Protein AF-A0A447MXS4-F1 (afdb_monomer)

Mean predicted aligned error: 16.31 Å

pLDDT: mean 74.68, std 14.0, range [37.47, 94.06]

Foldseek 3Di:
DDDPPPPPPPPCVLCVLLVHDDDDDDVPDDPPDPVVVVVVVSSVVSVVVVVVVVVVVVVVVVVVVQVDDPDVVVVVVVVVVVVVVVVVVVVVVVVVVVVVVVVVVVVD

Radius of gyration: 22.52 Å; Cα contacts (8 Å, |Δi|>4): 23; chains: 1; bounding box: 49×25×57 Å

Nearest PDB structures (foldseek):
  1tjl-assembly1_A  TM=7.126E-01  e=1.125E-09  Escherichia coli

InterPro domains:
  IPR037187 DksA, N-terminal domain superfamily [SSF109635] (9-93)
  IPR048489 DnaK suppressor protein DksA, N-terminal domain [PF21157] (36-92)

Solvent-accessible surface area (backbone atoms only — not comparable to full-atom values): 6534 Å² total; per-residue (Å²): 136,86,80,80,79,78,76,76,84,45,74,63,55,57,29,58,70,38,73,49,76,84,85,81,86,58,94,90,60,67,84,80,36,73,68,56,46,54,52,52,49,48,36,53,52,37,51,52,50,51,55,49,53,53,51,55,49,51,54,50,51,54,50,52,58,73,66,63,68,93,49,74,67,64,49,54,54,48,55,51,50,52,54,52,50,52,55,51,49,55,50,49,54,49,50,55,52,45,57,52,52,53,56,60,62,76,70,114

Structure (mmCIF, N/CA/C/O backbone):
data_AF-A0A447MXS4-F1
#
_entry.id   AF-A0A447MXS4-F1
#
loop_
_atom_site.group_PDB
_atom_site.id
_atom_site.type_symbol
_atom_site.label_atom_id
_atom_site.label_alt_id
_atom_site.label_comp_id
_atom_site.label_asym_id
_atom_site.label_entity_id
_atom_site.label_seq_id
_atom_site.pdbx_PDB_ins_code
_atom_site.Cartn_x
_atom_site.Cartn_y
_atom_site.Cartn_z
_atom_site.occupancy
_atom_site.B_iso_or_equiv
_atom_site.auth_seq_id
_atom_site.auth_comp_id
_atom_site.auth_asym_id
_atom_site.auth_atom_id
_atom_site.pdbx_PDB_model_num
ATOM 1 N N . MET A 1 1 ? -2.353 15.448 -27.626 1.00 41.53 1 MET A N 1
ATOM 2 C CA . MET A 1 1 ? -1.945 15.891 -26.278 1.00 41.53 1 MET A CA 1
ATOM 3 C C . MET A 1 1 ? -2.736 15.033 -25.305 1.00 41.53 1 MET A C 1
ATOM 5 O O . MET A 1 1 ? -3.947 15.182 -25.269 1.00 41.53 1 MET A O 1
ATOM 9 N N . GLN A 1 2 ? -2.114 14.026 -24.686 1.00 37.47 2 GLN A N 1
ATOM 10 C CA . GLN A 1 2 ? -2.812 13.131 -23.754 1.00 37.47 2 GLN A CA 1
ATOM 11 C C . GLN A 1 2 ? -2.838 13.792 -22.376 1.00 37.47 2 GLN A C 1
ATOM 13 O O . GLN A 1 2 ? -1.797 14.173 -21.847 1.00 37.47 2 GLN A O 1
ATOM 18 N N . GLU A 1 3 ? -4.045 13.999 -21.859 1.00 41.19 3 GLU A N 1
ATOM 19 C CA . GLU A 1 3 ? -4.313 14.641 -20.577 1.00 41.19 3 GLU A CA 1
ATOM 20 C C . GLU A 1 3 ? -3.774 13.776 -19.434 1.00 41.19 3 GLU A C 1
ATOM 22 O O . GLU A 1 3 ? -4.119 12.600 -19.298 1.00 41.19 3 GLU A O 1
ATOM 27 N N . GLY A 1 4 ? -2.907 14.370 -18.611 1.00 44.34 4 GLY A N 1
ATOM 28 C CA . GLY A 1 4 ? -2.372 13.745 -17.410 1.00 44.34 4 GLY A CA 1
ATOM 29 C C . GLY A 1 4 ? -3.502 13.398 -16.450 1.00 44.34 4 GLY A C 1
ATOM 30 O O . GLY A 1 4 ? -4.141 14.279 -15.872 1.00 44.34 4 GLY A O 1
ATOM 31 N N . GLN A 1 5 ? -3.753 12.102 -16.278 1.00 47.09 5 GLN A N 1
ATOM 32 C CA . GLN A 1 5 ? -4.698 11.609 -15.290 1.00 47.09 5 GLN A CA 1
ATOM 33 C C . GLN A 1 5 ? -4.156 11.903 -13.889 1.00 47.09 5 GLN A C 1
ATOM 35 O O . GLN A 1 5 ? -3.349 11.159 -13.335 1.00 47.09 5 GLN A O 1
ATOM 40 N N . ASN A 1 6 ? -4.629 13.005 -13.312 1.00 45.91 6 ASN A N 1
ATOM 41 C CA . ASN A 1 6 ? -4.521 13.304 -11.894 1.00 45.91 6 ASN A CA 1
ATOM 42 C C . ASN A 1 6 ? -5.265 12.204 -11.118 1.00 45.91 6 ASN A C 1
ATOM 44 O O . ASN A 1 6 ? -6.482 12.282 -10.920 1.00 45.91 6 ASN A O 1
ATOM 48 N N . ARG A 1 7 ? -4.553 11.136 -10.735 1.00 50.28 7 ARG A N 1
ATOM 49 C CA . ARG A 1 7 ? -5.087 10.089 -9.862 1.00 50.28 7 ARG A CA 1
ATOM 50 C C . ARG A 1 7 ? -5.305 10.715 -8.491 1.00 50.28 7 ARG A C 1
ATOM 52 O O . ARG A 1 7 ? -4.415 10.708 -7.651 1.00 50.28 7 ARG A O 1
ATOM 59 N N . LYS A 1 8 ? -6.498 11.274 -8.278 1.00 45.19 8 LYS A N 1
ATOM 60 C CA . LYS A 1 8 ? -6.989 11.634 -6.948 1.00 45.19 8 LYS A CA 1
ATOM 61 C C . LYS A 1 8 ? -6.831 10.388 -6.080 1.00 45.19 8 LYS A C 1
ATOM 63 O O . LYS A 1 8 ? -7.568 9.422 -6.261 1.00 45.19 8 LYS A O 1
ATOM 68 N N . THR A 1 9 ? -5.855 10.392 -5.183 1.00 47.22 9 THR A N 1
ATOM 69 C CA . THR A 1 9 ? -5.669 9.379 -4.144 1.00 47.22 9 THR A CA 1
ATOM 70 C C . THR A 1 9 ? -6.786 9.553 -3.119 1.00 47.22 9 THR A C 1
ATOM 72 O O . THR A 1 9 ? -6.592 10.038 -2.010 1.00 47.22 9 THR A O 1
ATOM 75 N N . SER A 1 10 ? -8.018 9.252 -3.529 1.00 58.00 10 SER A N 1
ATOM 76 C CA . SER A 1 10 ? -9.148 9.203 -2.617 1.00 58.00 10 SER A CA 1
ATOM 77 C C . SER A 1 10 ? -8.981 7.965 -1.746 1.00 58.00 10 SER A C 1
ATOM 79 O O . SER A 1 10 ? -8.628 6.900 -2.237 1.00 58.00 10 SER A O 1
ATOM 81 N N . SER A 1 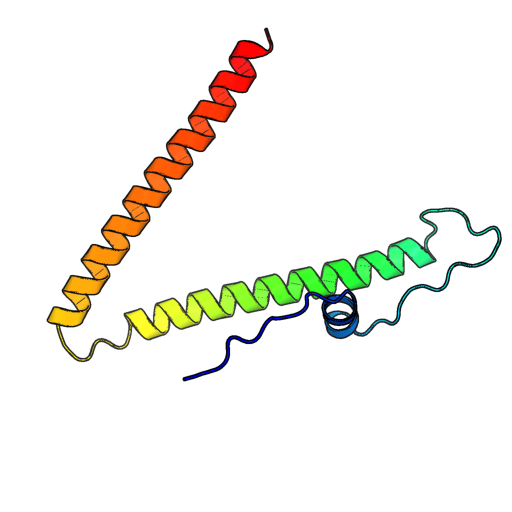11 ? -9.276 8.070 -0.454 1.00 58.72 11 SER A N 1
ATOM 82 C CA . SER A 1 11 ? -9.413 6.907 0.436 1.00 58.72 11 SER A CA 1
ATOM 83 C C . SER A 1 11 ? -10.340 5.824 -0.140 1.00 58.72 11 SER A C 1
ATOM 85 O O . SER A 1 11 ? -10.177 4.644 0.162 1.00 58.72 11 SER A O 1
ATOM 87 N N . LEU A 1 12 ? -11.259 6.209 -1.036 1.00 61.56 12 LEU A N 1
ATOM 88 C CA . LEU A 1 12 ? -12.084 5.295 -1.821 1.00 61.56 12 LEU A CA 1
ATOM 89 C C . LEU A 1 12 ? -11.283 4.330 -2.700 1.00 61.56 12 LEU A C 1
ATOM 91 O O . LEU A 1 12 ? -11.776 3.234 -2.927 1.00 61.56 12 LEU A O 1
ATOM 95 N N . SER A 1 13 ? -10.093 4.682 -3.197 1.00 77.44 13 SER A N 1
ATOM 96 C CA . SER A 1 13 ? -9.308 3.755 -4.017 1.00 77.44 13 SER A CA 1
ATOM 97 C C . SER A 1 13 ? -8.876 2.545 -3.191 1.00 77.44 13 SER A C 1
ATOM 99 O O . SER A 1 13 ? -9.199 1.419 -3.552 1.00 77.44 13 SER A O 1
ATOM 101 N N . ILE A 1 14 ? -8.239 2.772 -2.040 1.00 81.25 14 ILE A N 1
ATOM 102 C CA . ILE A 1 14 ? -7.748 1.711 -1.149 1.00 81.25 14 ILE A CA 1
ATOM 103 C C . ILE A 1 14 ? -8.911 0.879 -0.589 1.00 81.25 14 ILE A C 1
ATOM 105 O O . ILE A 1 14 ? -8.835 -0.348 -0.547 1.00 81.25 14 ILE A O 1
ATOM 109 N N . LEU A 1 15 ? -10.013 1.530 -0.207 1.00 85.19 15 LEU A N 1
ATOM 110 C CA . LEU A 1 15 ? -11.217 0.837 0.260 1.00 85.19 15 LEU A CA 1
ATOM 111 C C . LEU A 1 15 ? -11.860 -0.015 -0.847 1.00 85.19 15 LEU A C 1
ATOM 113 O O . LEU A 1 15 ? -12.260 -1.149 -0.590 1.00 85.19 15 LEU A O 1
ATOM 117 N N . ALA A 1 16 ? -11.893 0.486 -2.087 1.00 83.81 16 ALA A N 1
ATOM 118 C CA . ALA A 1 16 ? -12.383 -0.268 -3.239 1.00 83.81 16 ALA A CA 1
ATOM 119 C C . ALA A 1 16 ? -11.489 -1.472 -3.562 1.00 83.81 16 ALA A C 1
ATOM 121 O O . ALA A 1 16 ? -12.008 -2.550 -3.840 1.00 83.81 16 ALA A O 1
ATOM 122 N N . ILE A 1 17 ? -10.165 -1.319 -3.467 1.00 82.81 17 ILE A N 1
ATOM 123 C CA . ILE A 1 17 ? -9.196 -2.415 -3.628 1.00 82.81 17 ILE A CA 1
ATOM 124 C C . ILE A 1 17 ? -9.444 -3.511 -2.585 1.00 82.81 17 ILE A C 1
ATOM 126 O O . ILE A 1 17 ? -9.426 -4.698 -2.902 1.00 82.81 17 ILE A O 1
ATOM 130 N N . ALA A 1 18 ? -9.721 -3.115 -1.344 1.00 85.75 18 ALA A N 1
ATOM 131 C CA . ALA A 1 18 ? -10.028 -4.032 -0.254 1.00 85.75 18 ALA A CA 1
ATOM 132 C C . ALA A 1 18 ? -11.468 -4.580 -0.272 1.00 85.75 18 ALA A C 1
ATOM 134 O O . ALA A 1 18 ? -11.782 -5.490 0.500 1.00 85.75 18 ALA A O 1
ATOM 135 N N . GLY A 1 19 ? -12.346 -4.049 -1.130 1.00 87.50 19 GLY A N 1
ATOM 136 C CA . GLY A 1 19 ? -13.759 -4.424 -1.189 1.00 87.50 19 GLY A CA 1
ATOM 137 C C . GLY A 1 19 ? -14.500 -4.169 0.126 1.00 87.50 19 GLY A C 1
ATOM 138 O O . GLY A 1 19 ? -15.352 -4.969 0.517 1.00 87.50 19 GLY A O 1
ATOM 139 N N . VAL A 1 20 ? -14.138 -3.105 0.848 1.00 87.50 20 VAL A N 1
ATOM 140 C CA . VAL A 1 20 ? -14.751 -2.747 2.133 1.00 87.50 20 VAL A CA 1
ATOM 141 C C . VAL A 1 20 ? -15.294 -1.324 2.104 1.00 87.50 20 VAL A C 1
ATOM 143 O O . VAL A 1 20 ? -14.731 -0.436 1.470 1.00 87.50 20 VAL A O 1
ATOM 146 N N . GLU A 1 21 ? -16.395 -1.105 2.814 1.00 88.31 21 GLU A N 1
ATOM 147 C CA . GLU A 1 21 ? -16.950 0.230 3.038 1.00 88.31 21 GLU A CA 1
ATOM 148 C C . GLU A 1 21 ? -16.285 0.906 4.245 1.00 88.31 21 GLU A C 1
ATOM 150 O O . GLU A 1 21 ? -15.755 0.203 5.106 1.00 88.31 21 GLU A O 1
ATOM 155 N N . PRO A 1 22 ? -16.311 2.248 4.352 1.00 88.69 22 PRO A N 1
ATOM 156 C CA . PRO A 1 22 ? -15.780 2.952 5.517 1.00 88.69 22 PRO A CA 1
ATOM 157 C C . PRO A 1 22 ? -16.364 2.423 6.837 1.00 88.69 22 PRO A C 1
ATOM 159 O O . PRO A 1 22 ? -17.581 2.269 6.960 1.00 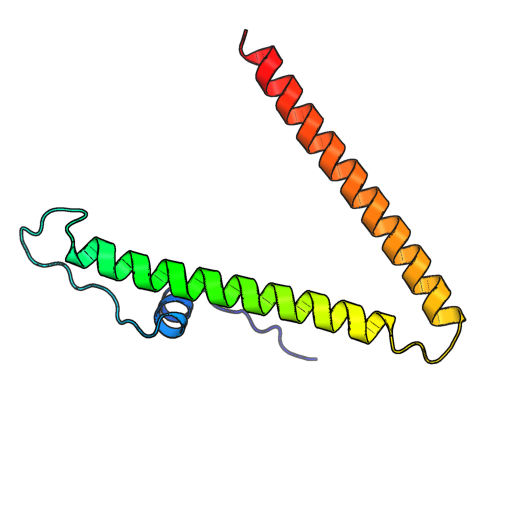88.69 22 PRO A O 1
ATOM 162 N N . TYR A 1 23 ? -15.502 2.178 7.829 1.00 88.62 23 TYR A N 1
ATOM 163 C CA . TYR A 1 23 ? -15.935 1.753 9.161 1.00 88.62 23 TYR A CA 1
ATOM 164 C C . TYR A 1 23 ? -16.870 2.786 9.801 1.00 88.62 23 TYR A C 1
ATOM 166 O O . TYR A 1 23 ? -16.596 3.985 9.766 1.00 88.62 23 TYR A O 1
ATOM 174 N N . GLN A 1 24 ? -17.961 2.313 10.404 1.00 88.75 24 GLN A N 1
ATOM 175 C CA . GLN A 1 24 ? -18.924 3.148 11.122 1.00 88.75 24 GLN A CA 1
ATOM 176 C C . GLN A 1 24 ? -18.742 2.932 12.623 1.00 88.75 24 GLN A C 1
ATOM 178 O O . GLN A 1 24 ? -19.129 1.889 13.156 1.00 88.75 24 GLN A O 1
ATOM 183 N N . GLU A 1 25 ? -18.137 3.913 13.286 1.00 87.62 25 GLU A N 1
ATOM 184 C CA . GLU A 1 25 ? -17.894 3.885 14.729 1.00 87.62 25 GLU A CA 1
ATOM 185 C C . GLU A 1 25 ? -19.210 3.929 15.510 1.00 87.62 25 GLU A C 1
ATOM 187 O O . GLU A 1 25 ? -20.129 4.691 15.189 1.00 87.62 25 GLU A O 1
ATOM 192 N N . LYS A 1 26 ? -19.306 3.117 16.564 1.00 88.31 26 LYS A N 1
ATOM 193 C CA . LYS A 1 26 ? -20.457 3.148 17.473 1.00 88.31 26 LYS A CA 1
ATOM 194 C C . LYS A 1 26 ? -20.188 4.088 18.654 1.00 88.31 26 LYS A C 1
ATOM 196 O O . LYS A 1 26 ? -19.062 4.153 19.144 1.00 88.31 26 LYS A O 1
ATOM 201 N N . PRO A 1 27 ? -21.210 4.790 19.182 1.00 83.88 27 PRO A N 1
ATOM 202 C CA . PRO A 1 27 ? -21.036 5.608 20.378 1.00 83.88 27 PRO A CA 1
ATOM 203 C C . PRO A 1 27 ? -20.566 4.755 21.566 1.00 83.88 27 PRO A C 1
ATOM 205 O O . PRO A 1 27 ? -21.227 3.780 21.921 1.00 83.88 27 PRO A O 1
ATOM 208 N N . GLY A 1 28 ? -19.443 5.132 22.184 1.00 85.88 28 GLY A N 1
ATOM 209 C CA . GLY A 1 28 ? -18.865 4.415 23.329 1.00 85.88 28 GLY A CA 1
ATOM 210 C C . GLY A 1 28 ? -18.047 3.172 22.964 1.00 85.88 28 GLY A C 1
ATOM 211 O O . GLY A 1 28 ? -17.771 2.350 23.833 1.00 85.88 28 GLY A O 1
ATOM 212 N N . GLU A 1 29 ? -17.680 3.016 21.694 1.00 86.06 29 GLU A N 1
ATOM 213 C CA . GLU A 1 29 ? -16.814 1.937 21.237 1.00 86.06 29 GLU A CA 1
ATOM 214 C C . GLU A 1 29 ? -15.362 2.149 21.696 1.00 86.06 29 GLU A C 1
ATOM 216 O O . GLU A 1 29 ? -14.807 3.241 21.569 1.00 86.06 29 GLU A O 1
ATOM 221 N N . GLU A 1 30 ? -14.745 1.100 22.245 1.00 87.94 30 GLU A N 1
ATOM 222 C CA . GLU A 1 30 ? -13.335 1.136 22.629 1.00 87.94 30 GLU A CA 1
ATOM 223 C C . GLU A 1 30 ? -12.444 1.171 21.380 1.00 87.94 30 GLU A C 1
ATOM 225 O O . GLU A 1 30 ? -12.637 0.404 20.431 1.00 87.94 30 GLU A O 1
ATOM 230 N N . TYR A 1 31 ? -11.467 2.079 21.386 1.00 88.25 31 TYR A N 1
ATOM 231 C CA . TYR A 1 31 ? -10.489 2.214 20.313 1.00 88.25 31 TYR A CA 1
ATOM 232 C C . TYR A 1 31 ? -9.690 0.917 20.136 1.00 88.25 31 TYR A C 1
ATOM 234 O O . TYR A 1 31 ? -9.230 0.339 21.117 1.00 88.25 31 TYR A O 1
ATOM 242 N N . MET A 1 32 ? -9.483 0.490 18.886 1.00 89.00 32 MET A N 1
ATOM 243 C CA . MET A 1 32 ? -8.751 -0.738 18.537 1.00 89.00 32 MET A CA 1
ATOM 244 C C . MET A 1 32 ? -9.387 -2.023 19.076 1.00 89.00 32 MET A C 1
ATOM 246 O O . MET A 1 32 ? -8.698 -2.995 19.389 1.00 89.00 32 MET A O 1
ATOM 250 N N . ASN A 1 33 ? -10.715 -2.067 19.127 1.00 90.19 33 ASN A N 1
ATOM 251 C CA . ASN A 1 33 ? -11.409 -3.324 19.358 1.00 90.19 33 ASN A CA 1
ATOM 252 C C . ASN A 1 33 ? -11.204 -4.324 18.199 1.00 90.19 33 ASN A C 1
ATOM 254 O O . ASN A 1 33 ? -10.713 -3.993 17.114 1.00 90.19 33 ASN A O 1
ATOM 258 N N . GLU A 1 34 ? -11.625 -5.570 18.411 1.00 91.00 34 GLU A N 1
ATOM 259 C CA . GLU A 1 34 ? -11.463 -6.641 17.422 1.00 91.00 34 GLU A CA 1
ATOM 260 C C . GLU A 1 34 ? -12.134 -6.329 16.071 1.00 91.00 34 GLU A C 1
ATOM 262 O O . GLU A 1 34 ? -11.599 -6.689 15.020 1.00 91.00 34 GLU A O 1
ATOM 267 N N . ALA A 1 35 ? -13.267 -5.619 16.070 1.00 89.50 35 ALA A N 1
ATOM 268 C CA . ALA A 1 35 ? -13.978 -5.251 14.848 1.00 89.50 35 ALA A CA 1
ATOM 269 C C . ALA A 1 35 ? -13.186 -4.227 14.017 1.00 89.50 35 ALA A C 1
ATOM 271 O O . ALA A 1 35 ? -12.980 -4.444 12.819 1.00 89.50 35 ALA A O 1
ATOM 272 N N . GLN A 1 36 ? -12.663 -3.176 14.650 1.00 89.56 36 GLN A N 1
ATOM 273 C CA . GLN A 1 36 ? -11.808 -2.172 14.018 1.00 89.56 36 GLN A CA 1
ATOM 274 C C . GLN A 1 36 ? -10.507 -2.796 13.507 1.00 89.56 36 GLN A C 1
ATOM 276 O O . GLN A 1 36 ? -10.136 -2.599 12.348 1.00 89.56 36 GLN A O 1
ATOM 281 N N . LEU A 1 37 ? -9.843 -3.616 14.326 1.00 92.62 37 LEU A N 1
ATOM 282 C CA . LEU A 1 37 ? -8.615 -4.312 13.935 1.00 92.62 37 LEU A CA 1
ATOM 283 C C . LEU A 1 37 ? -8.845 -5.232 12.733 1.00 92.62 37 LEU A C 1
ATOM 285 O O . LEU A 1 37 ? -8.042 -5.240 11.799 1.00 92.62 37 LEU A O 1
ATOM 289 N N . SER A 1 38 ? -9.956 -5.975 12.716 1.00 91.88 38 SER A N 1
ATOM 290 C CA . SER A 1 38 ? -10.313 -6.833 11.582 1.00 91.88 38 SER A CA 1
ATOM 291 C C . SER A 1 38 ? -10.538 -6.030 10.296 1.00 91.88 38 SER A C 1
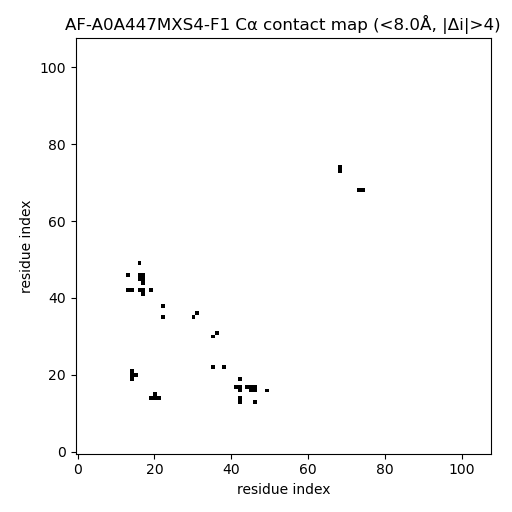ATOM 293 O O . SER A 1 38 ? -10.123 -6.455 9.214 1.00 91.88 38 SER A O 1
ATOM 295 N N . HIS A 1 39 ? -11.139 -4.844 10.417 1.00 91.75 39 HIS A N 1
ATOM 296 C CA . HIS A 1 39 ? -11.393 -3.947 9.301 1.00 91.75 39 HIS A CA 1
ATOM 297 C C . HIS A 1 39 ? -10.085 -3.399 8.718 1.00 91.75 39 HIS A C 1
ATOM 299 O O . HIS A 1 39 ? -9.827 -3.558 7.523 1.00 91.75 39 HIS A O 1
ATOM 305 N N . PHE A 1 40 ? -9.208 -2.851 9.564 1.00 92.25 40 PHE A N 1
ATOM 306 C CA . PHE A 1 40 ? -7.897 -2.362 9.134 1.00 92.25 40 PHE A CA 1
ATOM 307 C C . PHE A 1 40 ? -7.021 -3.472 8.562 1.00 92.25 40 PHE A C 1
ATOM 309 O O . PHE A 1 40 ? -6.368 -3.269 7.539 1.00 92.25 40 PHE A O 1
ATOM 316 N N . LYS A 1 41 ? -7.037 -4.664 9.166 1.00 94.06 41 LYS A N 1
ATOM 317 C CA . LYS A 1 41 ? -6.268 -5.809 8.674 1.00 94.06 41 LYS A CA 1
ATOM 318 C C . LYS A 1 41 ? -6.645 -6.166 7.237 1.00 94.06 41 LYS A C 1
ATOM 320 O O . LYS A 1 41 ? -5.754 -6.311 6.406 1.00 94.06 41 LYS A O 1
ATOM 325 N N . ARG A 1 42 ? -7.944 -6.230 6.919 1.00 93.12 42 ARG A N 1
ATOM 326 C CA . ARG A 1 42 ? -8.420 -6.491 5.547 1.00 93.12 42 ARG A CA 1
ATOM 327 C C . ARG A 1 42 ? -7.941 -5.433 4.559 1.00 93.12 42 ARG A C 1
ATOM 329 O O . ARG A 1 42 ? -7.516 -5.779 3.460 1.00 93.12 42 ARG A O 1
ATOM 336 N N . ILE A 1 43 ? -7.980 -4.162 4.958 1.00 92.38 43 ILE A N 1
ATOM 337 C CA . ILE A 1 43 ? -7.511 -3.055 4.117 1.00 92.38 43 ILE A CA 1
ATOM 338 C C . ILE A 1 43 ? -6.013 -3.187 3.831 1.00 92.38 43 ILE A C 1
ATOM 340 O O . ILE A 1 43 ? -5.592 -3.124 2.678 1.00 92.38 43 ILE A O 1
ATOM 344 N N . LEU A 1 44 ? -5.211 -3.401 4.874 1.00 93.06 44 LEU A N 1
ATOM 345 C CA . LEU A 1 44 ? -3.757 -3.487 4.762 1.00 93.06 44 LEU A CA 1
ATOM 346 C C . LEU A 1 44 ? -3.306 -4.717 3.968 1.00 93.06 44 LEU A C 1
ATOM 348 O O . LEU A 1 44 ? -2.374 -4.620 3.174 1.00 93.06 44 LEU A O 1
ATOM 352 N N . GLU A 1 45 ? -3.966 -5.863 4.143 1.00 93.81 45 GLU A N 1
ATOM 353 C CA . GLU A 1 45 ? -3.667 -7.079 3.380 1.00 93.81 45 GLU A CA 1
ATOM 354 C C . GLU A 1 45 ? -3.973 -6.906 1.891 1.00 93.81 45 GLU A C 1
ATOM 356 O O . GLU A 1 45 ?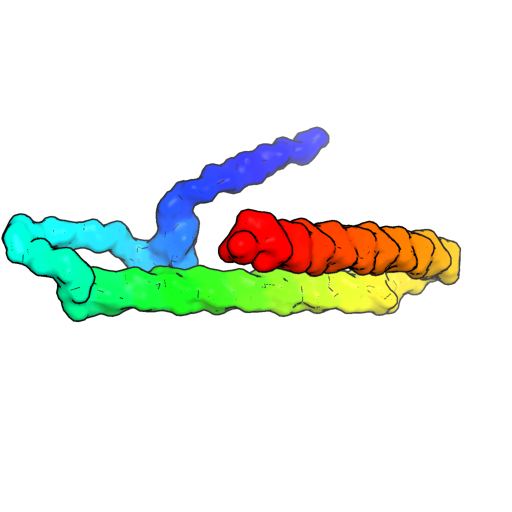 -3.135 -7.240 1.051 1.00 93.81 45 GLU A O 1
ATOM 361 N N . ALA A 1 46 ? -5.136 -6.341 1.556 1.00 91.62 46 ALA A N 1
ATOM 362 C CA . ALA A 1 46 ? -5.498 -6.073 0.169 1.00 91.62 46 ALA A CA 1
ATOM 363 C C . ALA A 1 46 ? -4.532 -5.077 -0.484 1.00 91.62 46 ALA A C 1
ATOM 365 O O . ALA A 1 46 ? -4.046 -5.318 -1.589 1.00 91.62 46 ALA A O 1
ATOM 366 N N . TRP A 1 47 ? -4.189 -4.002 0.227 1.00 90.12 47 TRP A N 1
ATOM 367 C CA . TRP A 1 47 ? -3.254 -3.003 -0.278 1.00 90.12 47 TRP A CA 1
ATOM 368 C C . TRP A 1 47 ? -1.847 -3.577 -0.479 1.00 90.12 47 TRP A C 1
ATOM 370 O O . TRP A 1 47 ? -1.223 -3.361 -1.516 1.00 90.12 47 TRP A O 1
ATOM 380 N N . ARG A 1 48 ? -1.366 -4.398 0.462 1.00 89.69 48 ARG A N 1
ATOM 381 C CA . ARG A 1 48 ? -0.090 -5.111 0.327 1.00 89.69 48 ARG A CA 1
ATOM 382 C C . ARG A 1 48 ? -0.066 -6.029 -0.894 1.00 89.69 48 ARG A C 1
ATOM 384 O O . ARG A 1 48 ? 0.962 -6.111 -1.561 1.00 89.69 48 ARG A O 1
ATOM 391 N N . ASN A 1 49 ? -1.154 -6.746 -1.161 1.00 90.56 49 ASN A N 1
ATOM 392 C CA . ASN A 1 49 ? -1.227 -7.643 -2.312 1.00 90.56 49 ASN A CA 1
ATOM 393 C C . ASN A 1 49 ? -1.224 -6.859 -3.625 1.00 90.56 49 ASN A C 1
ATOM 395 O O . ASN A 1 49 ? -0.467 -7.205 -4.521 1.00 90.56 49 ASN A O 1
ATOM 399 N N . GLN A 1 50 ? -1.958 -5.750 -3.702 1.00 88.25 50 GLN A N 1
ATOM 400 C CA . GLN A 1 50 ? -1.912 -4.885 -4.877 1.00 88.25 50 GLN A CA 1
ATOM 401 C C . GLN A 1 50 ? -0.503 -4.334 -5.135 1.00 88.25 50 GLN A C 1
ATOM 403 O O . GLN A 1 50 ? -0.047 -4.344 -6.273 1.00 88.25 50 GLN A O 1
ATOM 408 N N . LEU A 1 51 ? 0.202 -3.878 -4.094 1.00 85.44 51 LEU A N 1
ATOM 409 C CA . LEU A 1 51 ? 1.578 -3.393 -4.243 1.00 85.44 51 LEU A CA 1
ATOM 410 C C . LEU A 1 51 ? 2.512 -4.492 -4.763 1.00 85.44 51 LEU A C 1
ATOM 412 O O . LEU A 1 51 ? 3.385 -4.217 -5.579 1.00 85.44 51 LEU A O 1
ATOM 416 N N . ARG A 1 52 ? 2.322 -5.739 -4.320 1.00 87.06 52 ARG A N 1
ATOM 417 C CA . ARG A 1 52 ? 3.076 -6.888 -4.836 1.00 87.06 52 ARG A CA 1
ATOM 418 C C . ARG A 1 52 ? 2.7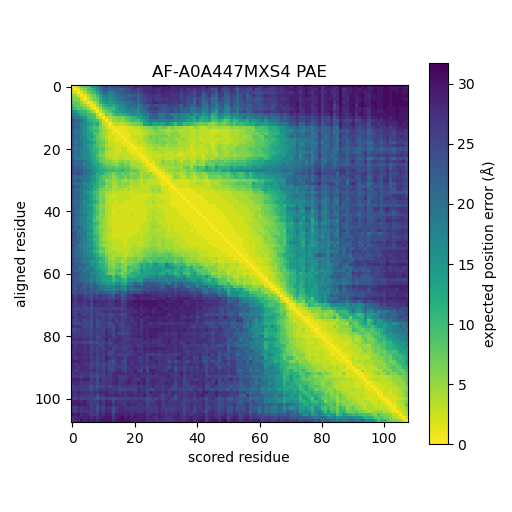69 -7.157 -6.304 1.00 87.06 52 ARG A C 1
ATOM 420 O O . ARG A 1 52 ? 3.702 -7.267 -7.086 1.00 87.06 52 ARG A O 1
ATOM 427 N N . ASP A 1 53 ? 1.494 -7.166 -6.678 1.00 87.19 53 ASP A N 1
ATOM 428 C CA . ASP A 1 53 ? 1.081 -7.364 -8.069 1.00 87.19 53 ASP A CA 1
ATOM 429 C C . ASP A 1 53 ? 1.609 -6.246 -8.985 1.00 87.19 53 ASP A C 1
ATOM 431 O O . ASP A 1 53 ? 1.972 -6.495 -10.132 1.00 87.19 53 ASP A O 1
ATOM 435 N N . GLU A 1 54 ? 1.657 -5.001 -8.502 1.00 82.25 54 GLU A N 1
ATOM 436 C CA . GLU A 1 54 ? 2.230 -3.874 -9.244 1.00 82.25 54 GLU A CA 1
ATOM 437 C C . GLU A 1 54 ? 3.742 -4.027 -9.438 1.00 82.25 54 GLU A C 1
ATOM 439 O O . GLU A 1 54 ? 4.224 -3.802 -10.547 1.00 82.25 54 GLU A O 1
ATOM 444 N N . VAL A 1 55 ? 4.473 -4.470 -8.411 1.00 79.31 55 VAL A N 1
ATOM 445 C CA . VAL A 1 55 ? 5.909 -4.777 -8.517 1.00 79.31 55 VAL A CA 1
ATOM 446 C C . VAL A 1 55 ? 6.161 -5.941 -9.481 1.00 79.31 55 VAL A C 1
ATOM 448 O O . VAL A 1 55 ? 7.041 -5.854 -10.332 1.00 79.31 55 VAL A O 1
ATOM 451 N N . ASP A 1 56 ? 5.373 -7.013 -9.412 1.00 80.56 56 ASP A N 1
ATOM 452 C CA . ASP A 1 56 ? 5.537 -8.162 -10.310 1.00 80.56 56 ASP A CA 1
ATOM 453 C C . ASP A 1 56 ? 5.265 -7.771 -11.775 1.00 80.56 56 ASP A C 1
ATOM 455 O O . ASP A 1 56 ? 5.968 -8.209 -12.693 1.00 80.56 56 ASP A O 1
ATOM 459 N N . ARG A 1 57 ? 4.290 -6.881 -12.012 1.00 79.94 57 ARG A N 1
ATOM 460 C CA . ARG A 1 57 ? 4.015 -6.317 -13.343 1.00 79.94 57 ARG A CA 1
ATOM 461 C C . ARG A 1 57 ? 5.153 -5.446 -13.854 1.00 79.94 57 ARG A C 1
ATOM 463 O O . ARG A 1 57 ? 5.487 -5.569 -15.028 1.00 79.94 57 ARG A O 1
ATOM 470 N N . THR A 1 58 ? 5.738 -4.577 -13.029 1.00 74.19 58 THR A N 1
ATOM 471 C CA . THR A 1 58 ? 6.853 -3.727 -13.480 1.00 74.19 58 THR A CA 1
ATOM 472 C C . THR A 1 58 ? 8.090 -4.556 -13.785 1.00 74.19 58 THR A C 1
ATOM 474 O O . THR A 1 58 ? 8.712 -4.334 -14.816 1.00 74.19 58 THR A O 1
ATOM 477 N N . VAL A 1 59 ? 8.396 -5.570 -12.972 1.00 76.06 59 VAL A N 1
ATOM 478 C CA . VAL A 1 59 ? 9.499 -6.501 -13.250 1.00 76.06 59 VAL A CA 1
ATOM 479 C C . VAL A 1 59 ? 9.271 -7.245 -14.564 1.00 76.06 59 VAL A C 1
ATOM 481 O O . VAL A 1 59 ? 10.184 -7.320 -15.381 1.00 76.06 59 VAL A O 1
ATOM 484 N N . THR A 1 60 ? 8.058 -7.752 -14.798 1.00 74.62 60 THR A N 1
ATOM 485 C CA . THR A 1 60 ? 7.725 -8.442 -16.056 1.00 74.62 60 THR A CA 1
ATOM 486 C C . THR A 1 60 ? 7.820 -7.491 -17.250 1.00 74.62 60 THR A C 1
ATOM 488 O O . THR A 1 60 ? 8.420 -7.835 -18.259 1.00 74.62 60 THR A O 1
ATOM 491 N N . HIS A 1 61 ? 7.306 -6.264 -17.121 1.00 73.69 61 HIS A N 1
ATOM 492 C CA . HIS A 1 61 ? 7.389 -5.252 -18.173 1.00 73.69 61 HIS A CA 1
ATOM 493 C C . HIS A 1 61 ? 8.842 -4.894 -18.514 1.00 73.69 61 HIS A C 1
ATOM 495 O O . HIS A 1 61 ? 9.197 -4.878 -19.688 1.00 73.69 61 HIS A O 1
ATOM 501 N N . MET A 1 62 ? 9.699 -4.712 -17.504 1.00 66.88 62 MET A N 1
ATOM 502 C CA . MET A 1 62 ? 11.131 -4.472 -17.705 1.00 66.88 62 MET A CA 1
ATOM 503 C C . MET A 1 62 ? 11.839 -5.671 -18.356 1.00 66.88 62 MET A C 1
ATOM 505 O O . MET A 1 62 ? 12.738 -5.484 -19.171 1.00 66.88 62 MET A O 1
ATOM 509 N N . GLN A 1 63 ? 11.448 -6.905 -18.018 1.00 66.00 63 GLN A N 1
ATOM 510 C CA . GLN A 1 63 ? 11.997 -8.116 -18.641 1.00 66.00 63 GLN A CA 1
ATOM 511 C C . GLN A 1 63 ? 11.561 -8.266 -20.104 1.00 66.00 63 GLN A C 1
ATOM 513 O O . GLN A 1 63 ? 12.388 -8.620 -20.941 1.00 66.00 63 GLN A O 1
ATOM 518 N N . ASP A 1 64 ? 10.300 -7.971 -20.421 1.00 62.88 64 ASP A N 1
ATOM 519 C CA . ASP A 1 64 ? 9.765 -8.042 -21.784 1.00 62.88 64 ASP A CA 1
ATOM 520 C C . ASP A 1 64 ? 10.329 -6.932 -22.688 1.00 62.88 64 ASP A C 1
ATOM 522 O O . ASP A 1 64 ? 10.604 -7.177 -23.866 1.00 62.88 64 ASP A O 1
ATOM 526 N N . GLU A 1 65 ? 10.558 -5.727 -22.152 1.00 58.69 65 GLU A N 1
ATOM 527 C CA . GLU A 1 65 ? 11.270 -4.652 -22.858 1.00 58.69 65 GLU A CA 1
ATOM 528 C C . GLU A 1 65 ? 12.744 -5.008 -23.094 1.00 58.69 65 GLU A C 1
ATOM 530 O O . GLU A 1 65 ? 13.251 -4.797 -24.192 1.00 58.69 65 GLU A O 1
ATOM 535 N N . ALA A 1 66 ? 13.410 -5.643 -22.124 1.00 57.28 66 ALA A N 1
ATOM 536 C CA . ALA A 1 66 ? 14.774 -6.150 -22.293 1.00 57.28 66 ALA A CA 1
ATOM 537 C C . ALA A 1 66 ? 14.866 -7.388 -23.214 1.00 57.28 66 ALA A C 1
ATOM 539 O O . ALA A 1 66 ? 15.953 -7.751 -23.663 1.00 57.28 66 ALA A O 1
ATOM 540 N N . ALA A 1 67 ? 13.759 -8.081 -23.494 1.00 60.28 67 ALA A N 1
ATOM 541 C CA . ALA A 1 67 ? 13.741 -9.253 -24.372 1.00 60.28 67 ALA A CA 1
ATOM 542 C C . ALA A 1 67 ? 13.455 -8.899 -25.843 1.00 60.28 67 ALA A C 1
ATOM 544 O O . ALA A 1 67 ? 13.883 -9.626 -26.744 1.00 60.28 67 ALA A O 1
ATOM 545 N N . ASN A 1 68 ? 12.773 -7.780 -26.104 1.00 57.78 68 ASN A N 1
ATOM 546 C CA . ASN A 1 68 ? 12.394 -7.336 -27.444 1.00 57.78 68 ASN A CA 1
ATOM 547 C C . ASN A 1 68 ? 13.342 -6.251 -27.966 1.00 57.78 68 ASN A C 1
ATOM 549 O O . ASN A 1 68 ? 12.972 -5.086 -28.052 1.00 57.78 68 ASN A O 1
ATOM 553 N N . PHE A 1 69 ? 14.552 -6.642 -28.373 1.00 56.25 69 PHE A N 1
ATOM 554 C CA . PHE A 1 69 ? 15.451 -5.751 -29.112 1.00 56.25 69 PHE A CA 1
ATOM 555 C C . PHE A 1 69 ? 15.280 -5.935 -30.625 1.00 56.25 69 PHE A C 1
ATOM 557 O O . PHE A 1 69 ? 15.634 -7.003 -31.133 1.00 56.25 69 PHE A O 1
ATOM 564 N N . PRO A 1 70 ? 14.796 -4.922 -31.367 1.00 63.97 70 PRO A N 1
ATOM 565 C CA . PRO A 1 70 ? 14.725 -4.990 -32.822 1.00 63.97 70 PRO A CA 1
ATOM 566 C C . PRO A 1 70 ? 16.103 -4.845 -33.499 1.00 63.97 70 PRO A C 1
ATOM 568 O O . PRO A 1 70 ? 16.271 -5.384 -34.590 1.00 63.97 70 PRO A O 1
ATOM 571 N N . ASP A 1 71 ? 17.087 -4.177 -32.869 1.00 61.22 71 ASP A N 1
ATOM 572 C CA . ASP A 1 71 ? 18.450 -3.979 -33.409 1.00 61.22 71 ASP A CA 1
ATOM 573 C C . ASP A 1 71 ? 19.517 -3.755 -32.290 1.00 61.22 71 ASP A C 1
ATOM 575 O O . ASP A 1 71 ? 19.177 -3.290 -31.198 1.00 61.22 71 ASP A O 1
ATOM 579 N N . PRO A 1 72 ? 20.822 -4.059 -32.495 1.00 61.44 72 PRO A N 1
ATOM 580 C CA . PRO A 1 72 ? 21.886 -3.934 -31.486 1.00 61.44 72 PRO A CA 1
ATOM 581 C C . PRO A 1 72 ? 22.197 -2.510 -31.006 1.00 61.44 72 PRO A C 1
ATOM 583 O O . PRO A 1 72 ? 22.798 -2.356 -29.944 1.00 61.44 72 PRO A O 1
ATOM 586 N N . VAL A 1 73 ? 21.823 -1.476 -31.764 1.00 66.12 73 VAL A N 1
ATOM 587 C CA . VAL A 1 73 ? 22.034 -0.073 -31.359 1.00 66.12 73 VAL A CA 1
ATOM 588 C C . VAL A 1 73 ? 21.103 0.304 -30.205 1.00 66.12 73 VAL A C 1
ATOM 590 O O . VAL A 1 73 ? 21.547 0.943 -29.252 1.00 66.12 73 VAL A O 1
ATOM 593 N N . ASP A 1 74 ? 19.857 -0.173 -30.237 1.00 70.81 74 ASP A N 1
ATOM 594 C CA . ASP A 1 74 ? 18.882 0.052 -29.163 1.00 70.81 74 ASP A CA 1
ATOM 595 C C . ASP A 1 74 ? 19.314 -0.654 -27.870 1.00 70.81 74 ASP A C 1
ATOM 597 O O . ASP A 1 74 ? 19.168 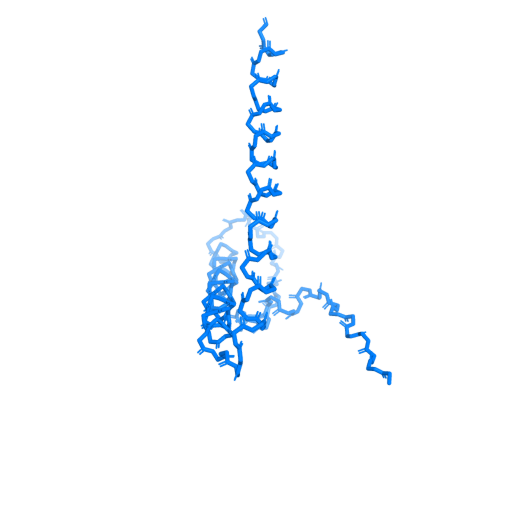-0.118 -26.771 1.00 70.81 74 ASP A O 1
ATOM 601 N N . ARG A 1 75 ? 19.947 -1.828 -28.005 1.00 72.38 75 ARG A N 1
ATOM 602 C CA . ARG A 1 75 ? 20.554 -2.551 -26.881 1.00 72.38 75 ARG A CA 1
ATOM 603 C C . ARG A 1 75 ? 21.695 -1.770 -26.236 1.00 72.38 75 ARG A C 1
ATOM 605 O O . ARG A 1 75 ? 21.742 -1.669 -25.015 1.00 72.38 75 ARG A O 1
ATOM 612 N N . ALA A 1 76 ? 22.595 -1.202 -27.038 1.00 70.44 76 ALA A N 1
ATOM 613 C CA . ALA A 1 76 ? 23.721 -0.429 -26.519 1.00 70.44 76 ALA A CA 1
ATOM 614 C C . ALA A 1 76 ? 23.262 0.828 -25.755 1.00 70.44 76 ALA A C 1
ATOM 616 O O . ALA A 1 76 ? 23.814 1.134 -24.700 1.00 70.44 76 ALA A O 1
ATOM 617 N N . ALA A 1 77 ? 22.227 1.518 -26.248 1.00 73.31 77 ALA A N 1
ATOM 618 C CA . ALA A 1 77 ? 21.656 2.684 -25.571 1.00 73.31 77 ALA A CA 1
ATOM 619 C C . ALA A 1 77 ? 21.021 2.319 -24.215 1.00 73.31 77 ALA A C 1
ATOM 621 O O . ALA A 1 77 ? 21.211 3.032 -23.230 1.00 73.31 77 ALA A O 1
ATOM 622 N N . GLN A 1 78 ? 20.325 1.181 -24.132 1.00 67.94 78 GLN A N 1
ATOM 623 C CA . GLN A 1 78 ? 19.693 0.735 -22.887 1.00 67.94 78 GLN A CA 1
ATOM 624 C C . GLN A 1 78 ? 20.710 0.206 -21.859 1.00 67.94 78 GLN A C 1
ATOM 626 O O . GLN A 1 78 ? 20.558 0.438 -20.660 1.00 67.94 78 GLN A O 1
ATOM 631 N N . GLU A 1 79 ? 21.783 -0.462 -22.299 1.00 73.44 79 GLU A N 1
ATOM 632 C CA . GLU A 1 79 ? 22.887 -0.874 -21.416 1.00 73.44 79 GLU A CA 1
ATOM 633 C C . GLU A 1 79 ? 23.618 0.339 -20.804 1.00 73.44 79 GLU A C 1
ATOM 635 O O . GLU A 1 79 ? 24.035 0.298 -19.638 1.00 73.44 79 GLU A O 1
ATOM 640 N N . GLU A 1 80 ? 23.738 1.439 -21.554 1.00 77.19 80 GLU A N 1
ATOM 641 C CA . GLU A 1 80 ? 24.270 2.709 -21.049 1.00 77.19 80 GLU A CA 1
ATOM 642 C C . GLU A 1 80 ? 23.333 3.333 -20.002 1.00 77.19 80 GLU A C 1
ATOM 644 O O . GLU A 1 80 ? 23.785 3.715 -18.918 1.00 77.19 80 GLU A O 1
ATOM 649 N N . GLU A 1 81 ? 22.027 3.369 -20.277 1.00 76.62 81 GLU A N 1
ATOM 650 C CA . GLU A 1 81 ? 21.013 3.886 -19.353 1.00 76.62 81 GLU A CA 1
ATOM 651 C C . GLU A 1 81 ? 20.968 3.087 -18.040 1.00 76.62 81 GLU A C 1
ATOM 653 O O . GLU A 1 81 ? 21.032 3.669 -16.954 1.00 76.62 81 GLU A O 1
ATOM 658 N N . PHE A 1 82 ? 20.997 1.754 -18.117 1.00 71.06 82 PHE A N 1
ATOM 659 C CA . PHE A 1 82 ? 21.036 0.885 -16.939 1.00 71.06 82 PHE A CA 1
ATOM 660 C C . PHE A 1 82 ? 22.313 1.090 -16.109 1.00 71.06 82 PHE A C 1
ATOM 662 O O . PHE A 1 82 ? 22.278 1.123 -14.876 1.00 71.06 82 PHE A O 1
ATOM 669 N N . SER A 1 83 ? 23.456 1.287 -16.771 1.00 78.56 83 SER A N 1
ATOM 670 C CA . SER A 1 83 ? 24.733 1.576 -16.105 1.00 78.56 83 SER A CA 1
ATOM 671 C C . SER A 1 83 ? 24.720 2.927 -15.377 1.00 78.56 83 SER A C 1
ATOM 673 O O . SER A 1 83 ? 25.327 3.073 -14.308 1.00 78.56 83 SER A O 1
ATOM 675 N N . LEU A 1 84 ? 24.027 3.926 -15.933 1.00 76.25 84 LEU A N 1
ATOM 676 C CA . LEU A 1 84 ? 23.828 5.230 -15.300 1.00 76.25 84 LEU A CA 1
ATOM 677 C C . LEU A 1 84 ? 22.876 5.139 -14.104 1.00 76.25 84 LEU A C 1
ATOM 679 O O . LEU A 1 84 ? 23.172 5.708 -13.048 1.00 76.25 84 LEU A O 1
ATOM 683 N N . GLU A 1 85 ? 21.779 4.395 -14.235 1.00 77.81 85 GLU A N 1
ATOM 684 C CA . GLU A 1 85 ? 20.808 4.197 -13.161 1.00 77.81 85 GLU A CA 1
ATOM 685 C C . GLU A 1 85 ? 21.415 3.426 -11.981 1.00 77.81 85 GLU A C 1
ATOM 687 O O . GLU A 1 85 ? 21.289 3.855 -10.831 1.00 77.81 85 GLU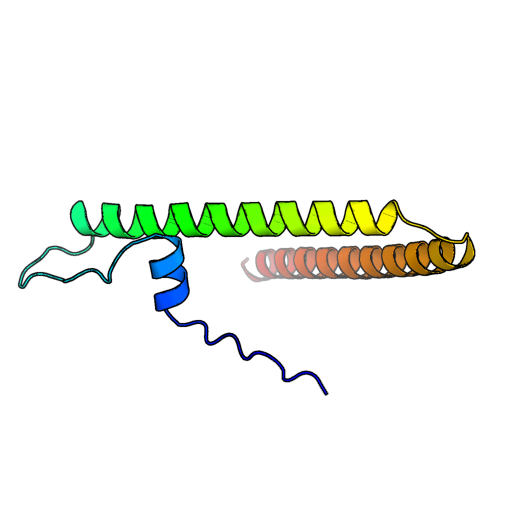 A O 1
ATOM 692 N N . LEU A 1 86 ? 22.199 2.378 -12.250 1.00 74.81 86 LEU A N 1
ATOM 693 C CA . LEU A 1 86 ? 22.935 1.639 -11.223 1.00 74.81 86 LEU A CA 1
ATOM 694 C C . LEU A 1 86 ? 23.931 2.536 -10.470 1.00 74.81 86 LEU A C 1
ATOM 696 O O . LEU A 1 86 ? 23.975 2.514 -9.242 1.00 74.81 86 LEU A O 1
ATOM 700 N N . ARG A 1 87 ? 24.675 3.399 -11.178 1.00 79.75 87 ARG A N 1
ATOM 701 C CA . ARG A 1 87 ? 25.593 4.375 -10.558 1.00 79.75 87 ARG A CA 1
ATOM 702 C C . ARG A 1 87 ? 24.881 5.445 -9.737 1.00 79.75 87 ARG A C 1
ATOM 704 O O . ARG A 1 87 ? 25.459 5.943 -8.771 1.00 79.75 87 ARG A O 1
ATOM 711 N N . ASN A 1 88 ? 23.691 5.873 -10.150 1.00 77.19 88 ASN A N 1
ATOM 712 C CA . ASN A 1 88 ? 22.874 6.805 -9.372 1.00 77.19 88 ASN A CA 1
ATOM 713 C C . ASN A 1 88 ? 22.358 6.124 -8.100 1.00 77.19 88 ASN A C 1
ATOM 715 O O . ASN A 1 88 ? 22.439 6.713 -7.025 1.00 77.19 88 ASN A O 1
ATOM 719 N N . ARG A 1 89 ? 21.910 4.868 -8.209 1.00 79.75 89 ARG A N 1
ATOM 720 C CA . ARG A 1 89 ? 21.440 4.067 -7.077 1.00 79.75 89 ARG A CA 1
ATOM 721 C C . ARG A 1 89 ? 22.547 3.786 -6.065 1.00 79.75 89 ARG A C 1
ATOM 723 O O . ARG A 1 89 ? 22.329 3.985 -4.877 1.00 79.75 89 ARG A O 1
ATOM 730 N N . ASP A 1 90 ? 23.730 3.387 -6.525 1.00 73.69 90 ASP A N 1
ATOM 731 C CA . ASP A 1 90 ? 24.878 3.132 -5.647 1.00 73.69 90 ASP A CA 1
ATOM 732 C C . ASP A 1 90 ? 25.337 4.410 -4.935 1.00 73.69 90 ASP A C 1
ATOM 734 O O . ASP A 1 90 ? 25.705 4.368 -3.762 1.00 73.69 90 ASP A O 1
ATOM 738 N N . ARG A 1 91 ? 25.262 5.567 -5.608 1.00 75.56 91 ARG A N 1
ATOM 739 C CA . ARG A 1 91 ? 25.516 6.864 -4.965 1.00 75.56 91 ARG A CA 1
ATOM 740 C C . ARG A 1 91 ? 24.453 7.210 -3.925 1.00 75.56 91 ARG A C 1
ATOM 742 O O . ARG A 1 91 ? 24.825 7.624 -2.835 1.00 75.56 91 ARG A O 1
ATOM 749 N N . GLY A 1 92 ? 23.171 7.007 -4.230 1.00 64.69 92 GLY A N 1
ATOM 750 C CA . GLY A 1 92 ? 22.081 7.219 -3.273 1.00 64.69 92 GLY A CA 1
ATOM 751 C C . GLY A 1 92 ? 22.229 6.342 -2.029 1.00 64.69 92 GLY A C 1
ATOM 752 O O . GLY A 1 92 ? 22.233 6.854 -0.916 1.00 64.69 92 GLY A O 1
ATOM 753 N N . ALA A 1 93 ? 22.498 5.047 -2.224 1.00 72.06 93 ALA A N 1
ATOM 754 C CA . ALA A 1 93 ? 22.715 4.101 -1.133 1.00 72.06 93 ALA A CA 1
ATOM 755 C C . ALA A 1 93 ? 23.925 4.467 -0.253 1.00 72.06 93 ALA A C 1
ATOM 757 O O . ALA A 1 93 ? 23.879 4.270 0.959 1.00 72.06 93 ALA A O 1
ATOM 758 N N . GLN A 1 94 ? 24.999 5.020 -0.831 1.00 71.25 94 GLN A N 1
ATOM 759 C CA . GLN A 1 94 ? 26.136 5.532 -0.055 1.00 71.25 94 GLN A CA 1
ATOM 760 C C . GLN A 1 94 ? 25.785 6.782 0.756 1.00 71.25 94 GLN A C 1
ATOM 762 O O . GLN A 1 94 ? 26.261 6.918 1.881 1.00 71.25 94 GLN A O 1
ATOM 767 N N . THR A 1 95 ? 24.980 7.694 0.206 1.00 67.06 95 THR A N 1
ATOM 768 C CA . THR A 1 95 ? 24.514 8.877 0.940 1.00 67.06 95 THR A CA 1
ATOM 769 C C . THR A 1 95 ? 23.632 8.471 2.117 1.00 67.06 95 THR A C 1
ATOM 771 O O . THR A 1 95 ? 23.909 8.891 3.233 1.00 67.06 95 THR A O 1
ATOM 774 N N . ASP A 1 96 ? 22.676 7.564 1.908 1.00 66.06 96 ASP A N 1
ATOM 775 C CA . ASP A 1 96 ? 21.801 7.064 2.977 1.00 66.06 96 ASP A CA 1
ATOM 776 C C . ASP A 1 96 ? 22.584 6.329 4.080 1.00 66.06 96 ASP A C 1
ATOM 778 O O . ASP A 1 96 ? 22.315 6.494 5.272 1.00 66.06 96 ASP A O 1
ATOM 782 N N . GLN A 1 97 ? 23.573 5.515 3.693 1.00 71.31 97 GLN A N 1
ATOM 783 C CA . GLN A 1 97 ? 24.480 4.843 4.627 1.00 71.31 97 GLN A CA 1
ATOM 784 C C . GLN A 1 97 ? 25.252 5.866 5.469 1.00 71.31 97 GLN A C 1
ATOM 786 O O . GLN A 1 97 ? 25.334 5.725 6.687 1.00 71.31 97 GLN A O 1
ATOM 791 N N . LYS A 1 98 ? 25.797 6.901 4.825 1.00 70.62 98 LYS A N 1
ATOM 792 C CA . LYS A 1 98 ? 26.579 7.937 5.492 1.00 70.62 98 LYS A CA 1
AT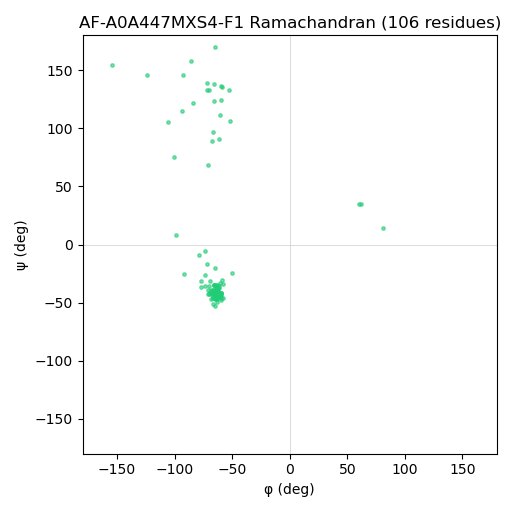OM 793 C C . LYS A 1 98 ? 25.729 8.783 6.439 1.00 70.62 98 LYS A C 1
ATOM 795 O O . LYS A 1 98 ? 26.124 8.974 7.581 1.00 70.62 98 LYS A O 1
ATOM 800 N N . ASP A 1 99 ? 24.556 9.228 6.001 1.00 73.12 99 ASP A N 1
ATOM 801 C CA . ASP A 1 99 ? 23.648 10.023 6.834 1.00 73.12 99 ASP A CA 1
ATOM 802 C C . ASP A 1 99 ? 23.207 9.237 8.081 1.00 73.12 99 ASP A C 1
ATOM 804 O O . ASP A 1 99 ? 23.028 9.802 9.163 1.00 73.12 99 ASP A O 1
ATOM 808 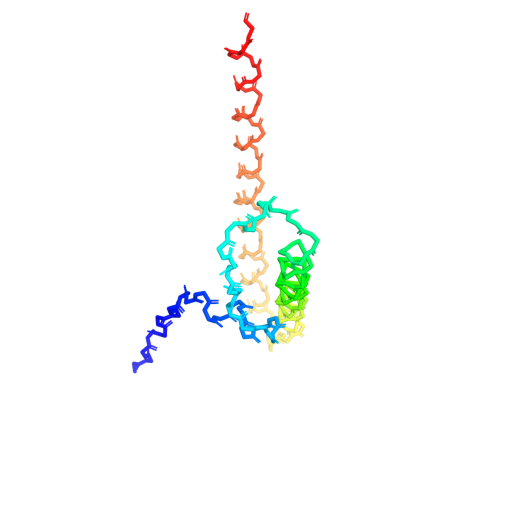N N . ARG A 1 100 ? 23.075 7.911 7.957 1.00 67.94 100 ARG A N 1
ATOM 809 C CA . ARG A 1 100 ? 22.798 7.015 9.082 1.00 67.94 100 ARG A CA 1
ATOM 810 C C . ARG A 1 100 ? 23.983 6.887 10.044 1.00 67.94 100 ARG A C 1
ATOM 812 O O . ARG A 1 100 ? 23.763 6.900 11.252 1.00 67.94 100 ARG A O 1
ATOM 819 N N . GLU A 1 101 ? 25.205 6.763 9.535 1.00 71.38 101 GLU A N 1
ATOM 820 C CA . GLU A 1 101 ? 26.424 6.723 10.358 1.00 71.38 101 GLU A CA 1
ATOM 821 C C . GLU A 1 101 ? 26.650 8.059 11.092 1.00 71.38 101 GLU A C 1
ATOM 823 O O . GLU A 1 101 ? 26.878 8.061 12.303 1.00 71.38 101 GLU A O 1
ATOM 828 N N . ASP A 1 102 ? 26.467 9.192 10.406 1.00 72.94 102 ASP A N 1
ATOM 829 C CA . ASP A 1 102 ? 26.579 10.537 10.984 1.00 72.94 102 ASP A CA 1
ATOM 830 C C . ASP A 1 102 ? 25.510 10.772 12.085 1.00 72.94 102 ASP A C 1
ATOM 832 O O . ASP A 1 102 ? 25.780 11.408 13.111 1.00 72.94 102 ASP A O 1
ATOM 836 N N . ALA A 1 103 ? 24.301 10.213 11.931 1.00 72.31 103 ALA A N 1
ATOM 837 C CA . ALA A 1 103 ? 23.248 10.263 12.951 1.00 72.31 103 ALA A CA 1
ATOM 838 C C . ALA A 1 103 ? 23.558 9.411 14.200 1.00 72.31 103 ALA A C 1
ATOM 840 O O . ALA A 1 103 ? 23.143 9.769 15.305 1.00 72.31 103 ALA A O 1
ATOM 841 N N . GLU A 1 104 ? 24.287 8.300 14.050 1.00 70.44 104 GLU A N 1
ATOM 842 C CA . GLU A 1 104 ? 24.739 7.467 15.173 1.00 70.44 104 GLU A CA 1
ATOM 843 C C . GLU A 1 104 ? 25.935 8.094 15.916 1.00 70.44 104 GLU A C 1
ATOM 845 O O . GLU A 1 104 ? 26.051 7.934 17.136 1.00 70.44 104 GLU A O 1
ATOM 850 N N . GLU A 1 105 ? 26.797 8.848 15.221 1.00 65.38 105 GLU A N 1
ATOM 851 C CA . GLU A 1 105 ? 27.939 9.555 15.819 1.00 65.38 105 GLU A CA 1
ATOM 852 C C . GLU A 1 105 ? 27.522 10.843 16.551 1.00 65.38 105 GLU A C 1
ATOM 854 O O . GLU A 1 105 ? 28.024 11.117 17.640 1.00 65.38 105 GLU A O 1
ATOM 859 N N . SER A 1 106 ? 26.533 11.586 16.035 1.00 66.12 106 SER A N 1
ATOM 860 C CA . SER A 1 106 ? 25.991 12.791 16.690 1.00 66.12 106 SER A CA 1
ATOM 861 C C . SER A 1 106 ? 25.110 12.503 17.923 1.00 66.12 106 SER A C 1
ATOM 863 O O . SER A 1 106 ? 24.668 13.443 18.588 1.00 66.12 106 SER A O 1
ATOM 865 N N . GLY A 1 107 ? 24.816 11.231 18.214 1.00 59.34 107 GLY A N 1
ATOM 866 C CA . GLY A 1 107 ? 24.004 10.780 19.351 1.00 59.34 107 GLY A CA 1
ATOM 867 C C . GLY A 1 107 ? 24.793 10.293 20.576 1.00 59.34 107 GLY A C 1
ATOM 868 O O . GLY A 1 107 ? 24.182 9.740 21.494 1.00 59.34 107 GLY A O 1
ATOM 869 N N . ARG A 1 108 ? 26.122 10.457 20.596 1.00 51.81 108 ARG A N 1
ATOM 870 C CA . ARG A 1 108 ? 27.001 10.203 21.755 1.00 51.81 108 ARG A CA 1
ATOM 871 C C . ARG A 1 108 ? 27.508 11.506 22.362 1.00 51.81 108 ARG A C 1
ATOM 873 O O . ARG A 1 108 ? 27.783 11.483 23.582 1.00 51.81 108 ARG A O 1
#

Secondary structure (DSSP, 8-state):
----------HHHHHHHHT-PPP-PPTTPPTT-HHHHHHHHHHHHHHHHHHHHHHHHHHHHHHHHHH--SSHHHHHHHHHHHHHHHHHHHHHHHHHHHHHHHHHHTT-

Sequence (108 aa):
MQEGQNRKTSSLSILAIAGVEPYQEKPGEEYMNEAQLSHFKRILEAWRNQLRDEVDRTVTHMQDEAANFPDPVDRAAQEEEFSLELRNRDRGAQTDQKDREDAEESGR

Organism: Salmonella enterica I (NCBI:txid59201)